Protein AF-A0A1Q9N3K4-F1 (afdb_monomer)

Sequence (144 aa):
MLIKLRCEISRLYARRARLLKELHREVSHTISTMLVRSQSFILCIEDLHISVRGKRGALAKTTLSMPDEPDLVEKACFVSEHNTRRFIKLIPVDPRNTSKEKHIRCSKNLSGTISRTSQSHDYANCSGCDDRLNTHVHAAKVIK

Radius of gyration: 19.47 Å; Cα contacts (8 Å, |Δi|>4): 165; chains: 1; bounding box: 34×45×59 Å

Nearest PDB structures (foldseek):
  7c7l-assembly1_B  TM=6.504E-01  e=1.448E-03  uncultured archaeon
  8i3q-assembly1_A  TM=6.073E-01  e=1.596E-02  Escherichia coli
  6xmg-assembly1_A  TM=6.183E-01  e=2.055E-02  metagenome
  6xmf-assembly1_A  TM=6.041E-01  e=2.055E-02  metagenome
  2ox6-assembly2_C  TM=4.223E-01  e=2.570E-01  Shewanella oneidensis MR-1

Foldseek 3Di:
DVVVVVVVVVVVVVVLVVVLVVVLQVVLVVLLVVCLVVVAQEDEDEPDPDDLVPPDDPVSVCVVSDSNDPVSNVSSQVSNCVVVVHHHHYHHDHLPCLLQAADDPQPFDRRWTFDDDPVQQQWTATPGRRDIDGSVVSSVVSRD

Mean predicted aligned error: 6.99 Å

pLDDT: mean 85.77, std 7.93, range [64.25, 95.56]

Solvent-accessible surface area (backbone atoms only — not comparable to full-atom values): 8173 Å² total; per-residue (Å²): 111,71,66,61,55,51,53,52,53,51,51,51,52,54,50,51,53,51,52,51,55,50,50,41,48,52,51,21,53,49,51,18,52,49,39,57,72,68,68,54,50,64,47,69,44,66,58,72,85,75,75,54,81,95,52,64,70,69,62,28,53,50,59,76,67,50,84,71,57,67,69,40,56,53,49,16,42,52,55,27,23,68,75,68,75,44,77,59,48,76,40,78,36,79,56,77,52,41,62,46,41,62,47,85,83,42,88,68,27,96,73,16,29,32,59,65,49,98,88,27,70,61,45,27,36,25,78,40,61,64,51,77,37,52,28,65,64,47,21,58,67,63,63,105

Structure (mmCIF, N/CA/C/O backbone):
data_AF-A0A1Q9N3K4-F1
#
_entry.id   AF-A0A1Q9N3K4-F1
#
loop_
_atom_site.group_PDB
_atom_site.id
_atom_site.type_symbol
_atom_site.label_atom_id
_atom_site.label_alt_id
_atom_site.label_comp_id
_atom_site.label_asym_id
_atom_site.label_entity_id
_atom_site.label_seq_id
_atom_site.pdbx_PDB_ins_code
_atom_site.Cartn_x
_atom_site.Cartn_y
_atom_site.Cartn_z
_atom_site.occupancy
_atom_site.B_iso_or_equiv
_atom_site.auth_seq_id
_atom_site.auth_comp_id
_atom_site.auth_asym_id
_atom_site.auth_atom_id
_atom_site.pdbx_PDB_model_num
ATOM 1 N N . MET A 1 1 ? 18.878 -1.155 -39.282 1.00 64.25 1 MET A N 1
ATOM 2 C CA . MET A 1 1 ? 17.940 -2.034 -38.538 1.00 64.25 1 MET A CA 1
ATOM 3 C C . MET A 1 1 ? 18.078 -1.898 -37.015 1.00 64.25 1 MET A C 1
ATOM 5 O O . MET A 1 1 ? 17.082 -1.620 -36.362 1.00 64.25 1 MET A O 1
ATOM 9 N N . LEU A 1 2 ? 19.291 -1.983 -36.451 1.00 77.88 2 LEU A N 1
ATOM 10 C CA . LEU A 1 2 ? 19.543 -1.877 -34.999 1.00 77.88 2 LEU A CA 1
ATOM 11 C C . LEU A 1 2 ? 19.073 -0.564 -34.340 1.00 77.88 2 LEU A C 1
ATOM 13 O O . LEU A 1 2 ? 18.581 -0.589 -33.217 1.00 77.88 2 LEU A O 1
ATOM 17 N N . ILE A 1 3 ? 19.177 0.574 -35.037 1.00 85.00 3 ILE A N 1
ATOM 18 C CA . ILE A 1 3 ? 18.735 1.880 -34.512 1.00 85.00 3 ILE A CA 1
ATOM 19 C C . ILE A 1 3 ? 17.216 1.899 -34.287 1.00 85.00 3 ILE A C 1
ATOM 21 O O . ILE A 1 3 ? 16.764 2.283 -33.214 1.00 85.00 3 ILE A O 1
ATOM 25 N N . LYS A 1 4 ? 16.431 1.403 -35.257 1.00 88.38 4 LYS A N 1
ATOM 26 C CA . LYS A 1 4 ? 14.965 1.313 -35.135 1.00 88.38 4 LYS A CA 1
ATOM 27 C C . LYS A 1 4 ? 14.559 0.439 -33.943 1.00 88.38 4 LYS A C 1
ATOM 29 O O . LYS A 1 4 ? 13.705 0.844 -33.164 1.00 88.38 4 LYS A O 1
ATOM 34 N N . LEU A 1 5 ? 15.228 -0.702 -33.750 1.00 89.88 5 LEU A N 1
ATOM 35 C CA . LEU A 1 5 ? 14.969 -1.599 -32.618 1.00 89.88 5 LEU A CA 1
ATOM 36 C C . LEU A 1 5 ? 15.252 -0.921 -31.265 1.00 89.88 5 LEU A C 1
ATOM 38 O O . LEU A 1 5 ? 14.449 -1.020 -30.341 1.00 89.88 5 LEU A O 1
ATOM 42 N N . ARG A 1 6 ? 16.368 -0.185 -31.153 1.00 90.56 6 ARG A N 1
ATOM 43 C CA . ARG A 1 6 ? 16.706 0.582 -29.940 1.00 90.56 6 ARG A CA 1
ATOM 44 C C . ARG A 1 6 ? 15.666 1.664 -29.644 1.00 90.56 6 ARG A C 1
ATOM 46 O O . ARG A 1 6 ? 15.261 1.803 -28.495 1.00 90.56 6 ARG A O 1
ATOM 53 N N . CYS A 1 7 ? 15.200 2.390 -30.662 1.00 90.81 7 CYS A N 1
ATOM 54 C CA . CYS A 1 7 ? 14.154 3.401 -30.497 1.00 90.81 7 CYS A CA 1
ATOM 55 C C . CYS A 1 7 ? 12.834 2.801 -29.989 1.00 90.81 7 CYS A C 1
ATOM 57 O O . CYS A 1 7 ? 12.229 3.362 -29.076 1.00 90.81 7 CYS A O 1
ATOM 59 N N . GLU A 1 8 ? 12.405 1.660 -30.532 1.00 93.19 8 GLU A N 1
ATOM 60 C CA . GLU A 1 8 ? 11.185 0.974 -30.081 1.00 93.19 8 GLU A CA 1
ATOM 61 C C . GLU A 1 8 ? 11.300 0.483 -28.634 1.00 93.19 8 GLU A C 1
ATOM 63 O O . GLU A 1 8 ? 10.402 0.707 -27.820 1.00 93.19 8 GLU A O 1
ATOM 68 N N . ILE A 1 9 ? 12.449 -0.089 -28.266 1.00 93.00 9 ILE A N 1
ATOM 69 C CA . ILE A 1 9 ? 12.731 -0.487 -26.882 1.00 93.00 9 ILE A CA 1
ATOM 70 C C . ILE A 1 9 ? 12.641 0.724 -25.937 1.00 93.00 9 ILE A C 1
ATOM 72 O O . ILE A 1 9 ? 11.974 0.651 -24.902 1.00 93.00 9 ILE A O 1
ATOM 76 N N . 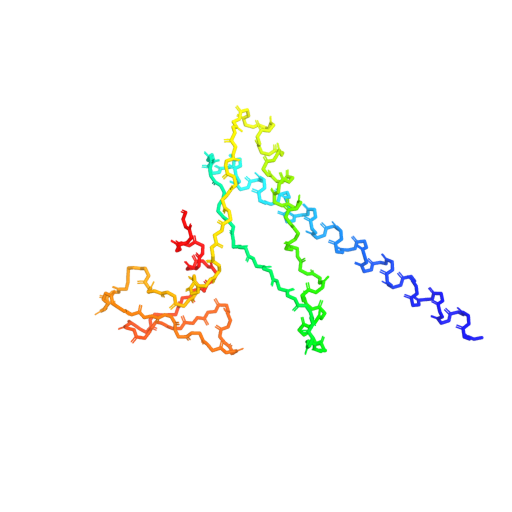SER A 1 10 ? 13.241 1.861 -26.299 1.00 93.00 10 SER A N 1
ATOM 77 C CA . SER A 1 10 ? 13.159 3.091 -25.499 1.00 93.00 10 SER A CA 1
ATOM 78 C C . SER A 1 10 ? 11.722 3.597 -25.343 1.00 93.00 10 SER A C 1
ATOM 80 O O . SER A 1 10 ? 11.331 4.015 -24.252 1.00 93.00 10 SER A O 1
ATOM 82 N N . ARG A 1 11 ? 10.901 3.522 -26.400 1.00 94.12 11 ARG A N 1
ATOM 83 C CA . ARG A 1 11 ? 9.476 3.896 -26.343 1.00 94.12 11 ARG A CA 1
ATOM 84 C C . ARG A 1 11 ? 8.691 3.007 -25.382 1.00 94.12 11 ARG A C 1
ATOM 86 O O . ARG A 1 11 ? 7.886 3.526 -24.605 1.00 94.12 11 ARG A O 1
ATOM 93 N N . LEU A 1 12 ? 8.944 1.697 -25.396 1.00 93.12 12 LEU A N 1
ATOM 94 C CA . LEU A 1 12 ? 8.317 0.748 -24.472 1.00 93.12 12 LEU A CA 1
ATOM 95 C C . LEU A 1 12 ? 8.696 1.041 -23.018 1.00 93.12 12 LEU A C 1
ATOM 97 O O . LEU A 1 12 ? 7.811 1.105 -22.162 1.00 93.12 12 LEU A O 1
ATOM 101 N N . TYR A 1 13 ? 9.978 1.290 -22.735 1.00 91.44 13 TYR A N 1
ATOM 102 C CA . TYR A 1 13 ? 10.417 1.663 -21.387 1.00 91.44 13 TYR A CA 1
ATOM 103 C C . TYR A 1 13 ? 9.804 2.985 -20.921 1.00 91.44 13 TYR A C 1
ATOM 105 O O . TYR A 1 13 ? 9.311 3.063 -19.795 1.00 91.44 13 TYR A O 1
ATOM 113 N N . ALA A 1 14 ? 9.743 3.993 -21.794 1.00 92.62 14 ALA A N 1
ATOM 114 C CA . ALA A 1 14 ? 9.103 5.266 -21.476 1.00 92.62 14 ALA A CA 1
ATOM 115 C C . ALA A 1 14 ? 7.600 5.100 -21.191 1.00 92.62 14 ALA A C 1
ATOM 117 O O . ALA A 1 14 ? 7.078 5.695 -20.248 1.00 92.62 14 ALA A O 1
ATOM 118 N N . ARG A 1 15 ? 6.894 4.266 -21.969 1.00 94.69 15 ARG A N 1
ATOM 119 C CA . ARG A 1 15 ? 5.480 3.948 -21.716 1.00 94.69 15 ARG A CA 1
ATOM 120 C C . ARG A 1 15 ? 5.301 3.234 -20.379 1.00 94.69 15 ARG A C 1
ATOM 122 O O . ARG A 1 15 ? 4.423 3.621 -19.616 1.00 94.69 15 ARG A O 1
ATOM 129 N N . ARG A 1 16 ? 6.142 2.242 -20.077 1.00 91.19 16 ARG A N 1
ATOM 130 C CA . ARG A 1 16 ? 6.114 1.524 -18.795 1.00 91.19 16 ARG A CA 1
ATOM 131 C C . ARG A 1 16 ? 6.306 2.476 -17.615 1.00 91.19 16 ARG A C 1
ATOM 133 O O . ARG A 1 16 ? 5.537 2.406 -16.666 1.00 91.19 16 ARG A O 1
ATOM 140 N N . ALA A 1 17 ? 7.279 3.383 -17.693 1.00 90.19 17 ALA A N 1
ATOM 141 C CA . ALA A 1 17 ? 7.525 4.367 -16.641 1.00 90.19 17 ALA A CA 1
ATOM 142 C C . ALA A 1 17 ? 6.320 5.298 -16.418 1.00 90.19 17 ALA A C 1
ATOM 144 O O . ALA A 1 17 ? 5.965 5.582 -15.276 1.00 90.19 17 ALA A O 1
ATOM 145 N N . ARG A 1 18 ? 5.645 5.732 -17.495 1.00 93.94 18 ARG A N 1
ATOM 146 C CA . ARG A 1 18 ? 4.416 6.537 -17.386 1.00 93.94 18 ARG A CA 1
ATOM 147 C C . ARG A 1 18 ? 3.280 5.779 -16.703 1.00 93.94 18 ARG A C 1
ATOM 149 O O . ARG A 1 18 ? 2.668 6.336 -15.802 1.00 93.94 18 ARG A O 1
ATOM 156 N N . LEU A 1 19 ? 3.051 4.523 -17.089 1.00 93.31 19 LEU A N 1
ATOM 157 C CA . LEU A 1 19 ? 2.010 3.685 -16.484 1.00 93.31 19 LEU A CA 1
ATOM 158 C C . LEU A 1 19 ? 2.268 3.432 -14.996 1.00 93.31 19 LEU A C 1
ATOM 160 O O . LEU A 1 19 ? 1.342 3.510 -14.200 1.00 93.31 19 LEU A O 1
ATOM 164 N N . LEU A 1 20 ? 3.521 3.177 -14.603 1.00 90.88 20 LEU A N 1
ATOM 165 C CA . LEU A 1 20 ? 3.871 3.022 -13.187 1.00 90.88 20 LEU A CA 1
ATOM 166 C C . LEU A 1 20 ? 3.617 4.310 -12.403 1.00 90.88 20 LEU A C 1
ATOM 168 O O . LEU A 1 20 ? 3.015 4.274 -11.336 1.00 90.88 20 LEU A O 1
ATOM 172 N N . LYS A 1 21 ? 3.995 5.463 -12.962 1.00 90.62 21 LYS A N 1
ATOM 173 C CA . LYS A 1 21 ? 3.728 6.763 -12.337 1.00 90.62 21 LYS A CA 1
ATOM 174 C C . LYS A 1 21 ? 2.231 7.022 -12.150 1.00 90.62 21 LYS A C 1
ATOM 176 O O . LYS A 1 21 ? 1.835 7.593 -11.140 1.00 90.62 21 LYS A O 1
ATOM 181 N N . GLU A 1 22 ? 1.413 6.641 -13.125 1.00 93.12 22 GLU A N 1
ATOM 182 C CA . GLU A 1 22 ? -0.045 6.748 -13.051 1.00 93.12 22 GLU A CA 1
ATOM 183 C C . GLU A 1 22 ? -0.619 5.805 -11.989 1.00 93.12 22 GLU A C 1
ATOM 185 O O . G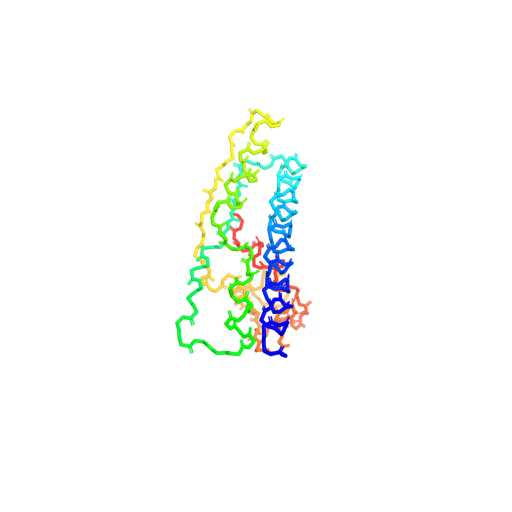LU A 1 22 ? -1.354 6.254 -11.117 1.00 93.12 22 GLU A O 1
ATOM 190 N N . LEU A 1 23 ? -0.174 4.547 -11.963 1.00 91.50 23 LEU A N 1
ATOM 191 C CA . LEU A 1 23 ? -0.560 3.582 -10.934 1.00 91.50 23 LEU A CA 1
ATOM 192 C C . LEU A 1 23 ? -0.230 4.083 -9.517 1.00 91.50 23 LEU A C 1
ATOM 194 O O . LEU A 1 23 ? -1.074 4.016 -8.630 1.00 91.50 23 LEU A O 1
ATOM 198 N N . HIS A 1 24 ? 0.972 4.627 -9.304 1.00 91.38 24 HIS A N 1
ATOM 199 C CA . HIS A 1 24 ? 1.389 5.164 -8.003 1.00 91.38 24 HIS A CA 1
ATOM 200 C C . HIS A 1 24 ? 0.511 6.356 -7.578 1.00 91.38 24 HIS A C 1
ATOM 202 O O . HIS A 1 24 ? 0.173 6.497 -6.402 1.00 91.38 24 HIS A O 1
ATOM 208 N N . ARG A 1 25 ? 0.097 7.203 -8.532 1.00 91.19 25 ARG A N 1
ATOM 209 C CA . ARG A 1 25 ? -0.839 8.309 -8.271 1.00 91.19 25 ARG A CA 1
ATOM 210 C C . ARG A 1 25 ? -2.218 7.800 -7.869 1.00 91.19 25 ARG A C 1
ATOM 212 O O . ARG A 1 25 ? -2.763 8.295 -6.888 1.00 91.19 25 ARG A O 1
ATOM 219 N N . GLU A 1 26 ? -2.744 6.805 -8.577 1.00 93.56 26 GLU A N 1
ATOM 220 C CA . GLU A 1 26 ? -4.046 6.207 -8.261 1.00 93.56 26 GLU A CA 1
ATOM 221 C C . GLU A 1 26 ? -4.056 5.534 -6.887 1.00 93.56 26 GLU A C 1
ATOM 223 O O . GLU A 1 26 ? -5.028 5.661 -6.140 1.00 93.56 26 GLU A O 1
ATOM 228 N N . VAL A 1 27 ? -2.958 4.878 -6.497 1.00 92.25 27 VAL A N 1
ATOM 229 C CA . VAL A 1 27 ? -2.821 4.306 -5.148 1.00 92.25 27 VAL A CA 1
ATOM 230 C C . VAL A 1 27 ? -2.868 5.418 -4.096 1.00 92.25 27 VAL A C 1
ATOM 232 O O . VAL A 1 27 ? -3.653 5.326 -3.154 1.00 92.25 27 VAL A O 1
ATOM 235 N N . SER A 1 28 ? -2.101 6.500 -4.278 1.00 93.75 28 SER A N 1
ATOM 236 C CA . SER A 1 28 ? -2.102 7.650 -3.359 1.00 93.75 28 SER A CA 1
ATOM 237 C C . SER A 1 28 ? -3.496 8.280 -3.236 1.00 93.75 28 SER A C 1
ATOM 239 O O . SER A 1 28 ? -3.991 8.489 -2.128 1.00 93.75 28 SER A O 1
ATOM 241 N N . HIS A 1 29 ? -4.178 8.489 -4.367 1.00 94.38 29 HIS A N 1
ATOM 242 C CA . HIS A 1 29 ? -5.542 9.019 -4.414 1.00 94.38 29 HIS A CA 1
ATOM 243 C C . HIS A 1 29 ? -6.564 8.090 -3.733 1.00 94.38 29 HIS A C 1
ATOM 245 O O . HIS A 1 29 ? -7.487 8.539 -3.043 1.00 94.38 29 HIS A O 1
ATOM 251 N N . THR A 1 30 ? -6.397 6.777 -3.892 1.00 95.06 30 THR A N 1
ATOM 252 C CA . THR A 1 30 ? -7.253 5.781 -3.241 1.00 95.06 30 THR A CA 1
ATOM 253 C C . THR A 1 30 ? -7.071 5.822 -1.729 1.00 95.06 30 THR A C 1
ATOM 255 O O . THR A 1 30 ? -8.063 5.898 -1.003 1.00 95.06 30 THR A O 1
ATOM 258 N N . ILE A 1 31 ? -5.823 5.842 -1.246 1.00 94.00 31 ILE A N 1
ATOM 259 C CA . ILE A 1 31 ? -5.515 5.962 0.185 1.00 94.00 31 ILE A CA 1
ATOM 260 C C . ILE A 1 31 ? -6.119 7.253 0.742 1.00 94.00 31 ILE A C 1
ATOM 262 O O . ILE A 1 31 ? -6.821 7.203 1.752 1.00 94.00 31 ILE A O 1
ATOM 266 N N . SER A 1 32 ? -5.933 8.392 0.063 1.00 94.69 32 SER A N 1
ATOM 267 C CA . SER A 1 32 ? -6.480 9.664 0.541 1.00 94.69 32 SER A CA 1
ATOM 268 C C . SER A 1 32 ? -8.005 9.651 0.602 1.00 94.69 32 SER A C 1
ATOM 270 O O . SER A 1 32 ? -8.606 10.092 1.578 1.00 94.69 32 SER A O 1
ATOM 272 N N . THR A 1 33 ? -8.655 9.075 -0.411 1.00 95.56 33 THR A N 1
ATOM 273 C CA . THR A 1 33 ? -10.115 8.924 -0.425 1.00 95.56 33 THR A CA 1
ATOM 274 C C . THR A 1 33 ? -10.591 8.068 0.747 1.00 95.56 33 THR A C 1
ATOM 276 O O . THR A 1 33 ? -11.585 8.408 1.390 1.00 95.56 33 THR A O 1
ATOM 279 N N . MET A 1 34 ? -9.890 6.974 1.056 1.00 94.62 34 MET A N 1
ATOM 280 C CA . MET A 1 34 ? -10.236 6.1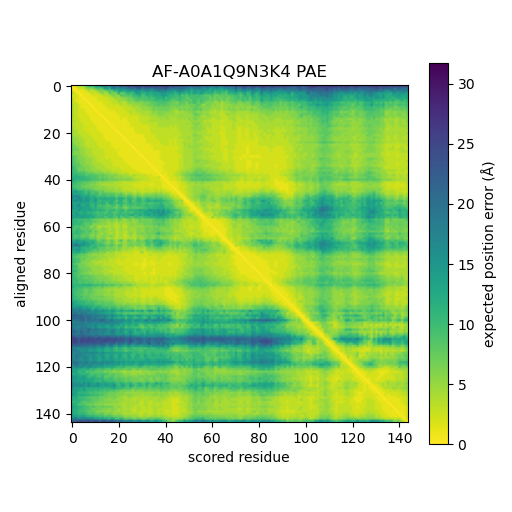19 2.192 1.00 94.62 34 MET A CA 1
ATOM 281 C C . MET A 1 34 ? -10.056 6.844 3.527 1.00 94.62 34 MET A C 1
ATOM 283 O O . MET A 1 34 ? -10.964 6.773 4.349 1.00 94.62 34 MET A O 1
ATOM 287 N N . LEU A 1 35 ? -8.968 7.597 3.712 1.00 94.44 35 LEU A N 1
ATOM 288 C CA . LEU A 1 35 ? -8.727 8.407 4.914 1.00 94.44 35 LEU A CA 1
ATOM 289 C C . LEU A 1 35 ? -9.817 9.462 5.138 1.00 94.44 35 LEU A C 1
ATOM 291 O O . LEU A 1 35 ? -10.360 9.585 6.238 1.00 94.44 35 LEU A O 1
ATOM 295 N N . VAL A 1 36 ? -10.182 10.195 4.082 1.00 94.38 36 VAL A N 1
ATOM 296 C CA . VAL A 1 36 ? -11.249 11.205 4.141 1.00 94.38 36 VAL A CA 1
ATOM 297 C C . VAL A 1 36 ? -12.589 10.552 4.486 1.00 94.38 36 VAL A C 1
ATOM 299 O O . VAL A 1 36 ? -13.338 11.075 5.310 1.00 94.38 36 VAL A O 1
ATOM 302 N N . ARG A 1 37 ? -12.902 9.393 3.894 1.00 95.31 37 ARG A N 1
ATOM 303 C CA . ARG A 1 37 ? -14.169 8.685 4.143 1.00 95.31 37 ARG A CA 1
ATOM 304 C C . ARG A 1 37 ? -14.236 8.050 5.527 1.00 95.31 37 ARG A C 1
ATOM 306 O O . ARG A 1 37 ? -15.298 8.087 6.141 1.00 95.31 37 ARG A O 1
ATOM 313 N N . SER A 1 38 ? -13.142 7.468 6.009 1.00 93.00 38 SER A N 1
ATOM 314 C CA . SER A 1 38 ? -13.093 6.827 7.325 1.00 93.00 38 SER A CA 1
ATOM 315 C C . SER A 1 38 ? -12.998 7.832 8.470 1.00 93.00 38 SER A C 1
ATOM 317 O O . SER A 1 38 ? -13.254 7.459 9.611 1.00 93.00 38 SER A O 1
ATOM 319 N N . GLN A 1 39 ? -12.633 9.088 8.174 1.00 91.38 39 GLN A N 1
ATOM 320 C CA . GLN A 1 39 ? -12.367 10.129 9.171 1.00 91.38 39 GLN A CA 1
ATOM 321 C C . GLN A 1 39 ? -11.254 9.724 10.159 1.00 91.38 39 GLN A C 1
ATOM 323 O O . GLN A 1 39 ? -11.216 10.203 11.294 1.00 91.38 39 GLN A O 1
ATOM 328 N N . SER A 1 40 ? -10.344 8.843 9.729 1.00 90.00 40 SER A N 1
ATOM 329 C CA . SER A 1 40 ? -9.238 8.352 10.552 1.00 90.00 40 SER A CA 1
ATOM 330 C C . SER A 1 40 ? -8.169 9.429 10.746 1.00 90.00 40 SER A C 1
ATOM 332 O O . SER A 1 40 ? -7.805 10.134 9.810 1.00 90.00 40 SER A O 1
ATOM 334 N N . PHE A 1 41 ? -7.627 9.514 11.959 1.00 92.69 41 PHE A N 1
ATOM 335 C CA . PHE A 1 41 ? -6.514 10.404 12.329 1.00 92.69 41 PHE A CA 1
ATOM 336 C C . PHE A 1 41 ? -5.161 9.676 12.370 1.00 92.69 41 PHE A C 1
ATOM 338 O O . PHE A 1 41 ? -4.128 10.293 12.616 1.00 92.69 41 PHE A O 1
ATOM 345 N N . ILE A 1 42 ? -5.164 8.360 12.149 1.00 92.81 42 ILE A N 1
ATOM 346 C CA . ILE A 1 42 ? -3.975 7.511 12.108 1.00 92.81 42 ILE A CA 1
ATOM 347 C C . ILE A 1 42 ? -4.012 6.705 10.815 1.00 92.81 42 ILE A C 1
ATOM 349 O O . ILE A 1 42 ? -5.057 6.156 10.453 1.00 92.81 42 ILE A O 1
ATOM 353 N N . LEU A 1 43 ? -2.861 6.626 10.152 1.00 92.88 43 LEU A N 1
ATOM 354 C CA . LEU A 1 43 ? -2.596 5.674 9.087 1.00 92.88 43 LEU A CA 1
ATOM 355 C C . LEU A 1 43 ? -1.419 4.793 9.503 1.00 92.88 43 LEU A C 1
ATOM 357 O O . LEU A 1 43 ? -0.310 5.290 9.676 1.00 92.88 43 LEU A O 1
ATOM 361 N N . CYS A 1 44 ? -1.659 3.493 9.631 1.00 91.00 44 CYS A N 1
ATOM 362 C CA . CYS A 1 44 ? -0.619 2.510 9.905 1.00 91.00 44 CYS A CA 1
ATOM 363 C C . CYS A 1 44 ? -0.195 1.828 8.597 1.00 91.00 44 CYS A C 1
ATOM 365 O O . CYS A 1 44 ? -1.056 1.365 7.843 1.00 91.00 44 CYS A O 1
ATOM 367 N N . ILE A 1 45 ? 1.111 1.763 8.323 1.00 89.38 45 ILE A N 1
ATOM 368 C CA . ILE A 1 45 ? 1.667 1.098 7.132 1.00 89.38 45 ILE A CA 1
ATOM 369 C C . ILE A 1 45 ? 2.790 0.138 7.506 1.00 89.38 45 ILE A C 1
ATOM 371 O O . ILE A 1 45 ? 3.572 0.415 8.408 1.00 89.38 45 ILE A O 1
ATOM 375 N N . GLU A 1 46 ? 2.901 -0.981 6.797 1.00 87.25 46 GLU A N 1
ATOM 376 C CA . GLU A 1 46 ? 4.058 -1.863 6.950 1.00 87.25 46 GLU A CA 1
ATOM 377 C C . GLU A 1 46 ? 5.318 -1.199 6.393 1.00 87.25 46 GLU A C 1
ATOM 379 O O . GLU A 1 46 ? 5.328 -0.742 5.248 1.00 87.25 46 GLU A O 1
ATOM 384 N N . ASP A 1 47 ? 6.397 -1.203 7.174 1.00 85.12 47 ASP A N 1
ATOM 385 C CA . ASP A 1 47 ? 7.704 -0.728 6.719 1.00 85.12 47 ASP A CA 1
ATOM 386 C C . ASP A 1 47 ? 8.443 -1.825 5.935 1.00 85.12 47 ASP A C 1
ATOM 388 O O . ASP A 1 47 ? 9.318 -2.545 6.429 1.00 85.12 47 ASP A O 1
ATOM 392 N N . LEU A 1 48 ?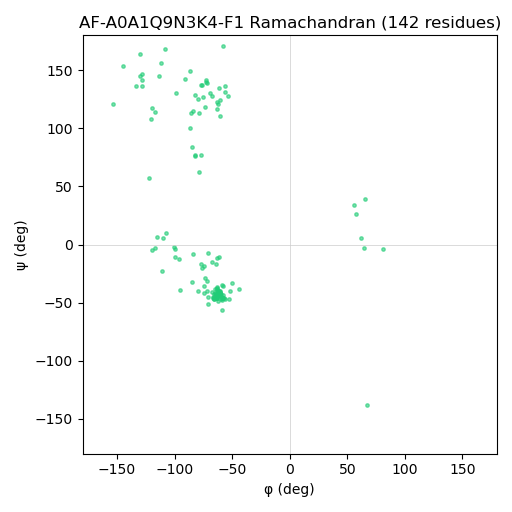 8.009 -2.025 4.691 1.00 78.75 48 LEU A N 1
ATOM 393 C CA . LEU A 1 48 ? 8.540 -3.045 3.795 1.00 78.75 48 LEU A CA 1
ATOM 394 C C . LEU A 1 48 ? 9.790 -2.541 3.062 1.00 78.75 48 LEU A C 1
ATOM 396 O O . LEU A 1 48 ? 9.749 -2.154 1.899 1.00 78.75 48 LEU A O 1
ATOM 400 N N . HIS A 1 49 ? 10.955 -2.641 3.700 1.00 74.38 49 HIS A N 1
ATOM 401 C CA . HIS A 1 49 ? 12.239 -2.421 3.025 1.00 74.38 49 HIS A CA 1
ATOM 402 C C . HIS A 1 49 ? 12.650 -3.623 2.157 1.00 74.38 49 HIS A C 1
ATOM 404 O O . HIS A 1 49 ? 13.513 -4.438 2.509 1.00 74.38 49 HIS A O 1
ATOM 410 N N . ILE A 1 50 ? 12.027 -3.764 0.985 1.00 74.56 50 ILE A N 1
ATOM 411 C CA . ILE A 1 50 ? 12.269 -4.898 0.091 1.00 74.56 50 ILE A CA 1
ATOM 412 C C . ILE A 1 50 ? 13.458 -4.606 -0.835 1.00 74.56 50 ILE A C 1
ATOM 414 O O . ILE A 1 50 ? 13.333 -4.000 -1.893 1.00 74.56 50 ILE A O 1
ATOM 418 N N . SER A 1 51 ? 14.636 -5.140 -0.501 1.00 77.00 51 SER A N 1
ATOM 419 C CA . SER A 1 51 ? 15.785 -5.076 -1.414 1.00 77.00 51 SER A CA 1
ATOM 420 C C . SER A 1 51 ? 15.622 -6.019 -2.613 1.00 77.00 51 SER A C 1
ATOM 422 O O . SER A 1 51 ? 15.177 -7.165 -2.478 1.00 77.00 51 SER A O 1
ATOM 424 N N . VAL A 1 52 ? 16.050 -5.555 -3.789 1.00 80.06 52 VAL A N 1
ATOM 425 C CA . VAL A 1 52 ? 16.216 -6.361 -5.013 1.00 80.06 52 VAL A CA 1
ATOM 426 C C . VAL A 1 52 ? 17.553 -7.101 -5.073 1.00 80.06 52 VAL A C 1
ATOM 428 O O . VAL A 1 52 ? 17.755 -7.939 -5.955 1.00 80.06 52 VAL A O 1
ATOM 431 N N . ARG A 1 53 ? 18.476 -6.830 -4.140 1.00 80.19 53 ARG A N 1
ATOM 432 C CA . ARG A 1 53 ? 19.802 -7.459 -4.114 1.00 80.19 53 ARG A CA 1
ATOM 433 C C . ARG A 1 53 ? 19.658 -8.979 -3.977 1.00 80.19 53 ARG A C 1
ATOM 435 O O . ARG A 1 53 ? 19.015 -9.472 -3.059 1.00 80.19 53 ARG A O 1
ATOM 442 N N . GLY A 1 54 ? 20.244 -9.722 -4.917 1.00 81.19 54 GLY A N 1
ATOM 443 C CA . GLY A 1 54 ? 20.187 -11.190 -4.951 1.00 81.19 54 GLY A CA 1
ATOM 444 C C . GLY A 1 54 ? 18.900 -11.786 -5.537 1.00 81.19 54 GLY A C 1
ATOM 445 O O . GLY A 1 54 ? 18.831 -12.998 -5.725 1.00 81.19 54 GLY A O 1
ATOM 446 N N . LYS A 1 55 ? 17.899 -10.967 -5.891 1.00 81.88 55 LYS A N 1
ATOM 447 C CA . LYS A 1 55 ? 16.659 -11.430 -6.532 1.00 81.88 55 LYS A CA 1
ATOM 448 C C . LYS A 1 55 ? 16.803 -11.391 -8.053 1.00 81.88 55 LYS A C 1
ATOM 450 O O . LYS A 1 55 ? 17.415 -10.484 -8.612 1.00 81.88 55 LYS A O 1
ATOM 455 N N . ARG A 1 56 ? 16.228 -12.376 -8.747 1.00 82.19 56 ARG A N 1
ATOM 456 C CA . ARG A 1 56 ? 16.233 -12.470 -10.218 1.00 82.19 56 ARG A CA 1
ATOM 457 C C . ARG A 1 56 ? 14.824 -12.716 -10.755 1.00 82.19 56 ARG A C 1
ATOM 459 O O . ARG A 1 56 ? 13.924 -13.114 -10.020 1.00 82.19 56 ARG A O 1
ATOM 466 N N . GLY A 1 57 ? 14.643 -12.484 -12.053 1.00 85.44 57 GLY A N 1
ATOM 467 C CA . GLY A 1 57 ? 13.412 -12.836 -12.761 1.00 85.44 57 GLY A CA 1
ATOM 468 C C . GLY A 1 57 ? 12.195 -12.018 -12.323 1.00 85.44 57 GLY A C 1
ATOM 469 O O . GLY A 1 57 ? 12.279 -10.799 -12.166 1.00 85.44 57 GLY A O 1
ATOM 470 N N . ALA A 1 58 ? 11.052 -12.690 -12.180 1.00 83.88 58 ALA A N 1
ATOM 471 C CA . ALA A 1 58 ? 9.767 -12.058 -11.887 1.00 83.88 58 ALA A CA 1
ATOM 472 C C . ALA A 1 58 ? 9.777 -11.289 -10.558 1.00 83.88 58 ALA A C 1
ATOM 474 O O . ALA A 1 58 ? 9.343 -10.144 -10.522 1.00 83.88 58 ALA A O 1
ATOM 475 N N . LEU A 1 59 ? 10.366 -11.863 -9.505 1.00 80.00 59 LEU A N 1
ATOM 476 C CA . LEU A 1 59 ? 10.367 -11.260 -8.172 1.00 80.00 59 LEU A CA 1
ATOM 477 C C . LEU A 1 59 ? 11.084 -9.903 -8.144 1.00 80.00 59 LEU A C 1
ATOM 479 O O . LEU A 1 59 ? 10.557 -8.939 -7.601 1.00 80.00 59 LEU A O 1
ATOM 483 N N . ALA A 1 60 ? 12.254 -9.806 -8.785 1.00 83.81 60 ALA A N 1
ATOM 484 C CA . ALA A 1 60 ? 12.979 -8.540 -8.889 1.00 83.81 60 ALA A CA 1
ATOM 485 C C . ALA A 1 60 ? 12.179 -7.490 -9.674 1.00 83.81 60 ALA A C 1
ATOM 487 O O . ALA A 1 60 ? 12.151 -6.324 -9.292 1.00 83.81 60 ALA A O 1
ATOM 488 N N . LYS A 1 61 ? 11.495 -7.901 -10.752 1.00 83.75 61 LYS A N 1
ATOM 489 C CA . LYS A 1 61 ? 10.646 -6.995 -11.538 1.00 83.75 61 LYS A CA 1
ATOM 490 C C . LYS A 1 61 ? 9.466 -6.474 -10.723 1.00 83.75 61 LYS A C 1
ATOM 492 O O . LYS A 1 61 ? 9.196 -5.287 -10.828 1.00 83.75 61 LYS A O 1
ATOM 497 N N . THR A 1 62 ? 8.811 -7.337 -9.945 1.00 83.00 62 THR A N 1
ATOM 498 C CA . THR A 1 62 ? 7.676 -6.969 -9.089 1.00 83.00 62 THR A CA 1
ATOM 499 C C . THR A 1 62 ? 8.099 -5.997 -7.999 1.00 83.00 62 THR A C 1
ATOM 501 O O . THR A 1 62 ? 7.435 -4.981 -7.836 1.00 83.00 62 THR A O 1
ATOM 504 N N . THR A 1 63 ? 9.217 -6.259 -7.311 1.00 82.12 63 THR A N 1
ATOM 505 C CA . THR A 1 63 ? 9.756 -5.336 -6.300 1.00 82.12 63 THR A CA 1
ATOM 506 C C . THR A 1 63 ? 10.067 -3.965 -6.903 1.00 82.12 63 THR A C 1
ATOM 508 O O . THR A 1 63 ? 9.651 -2.963 -6.352 1.00 82.12 63 THR A O 1
ATOM 511 N N . LEU A 1 64 ? 10.709 -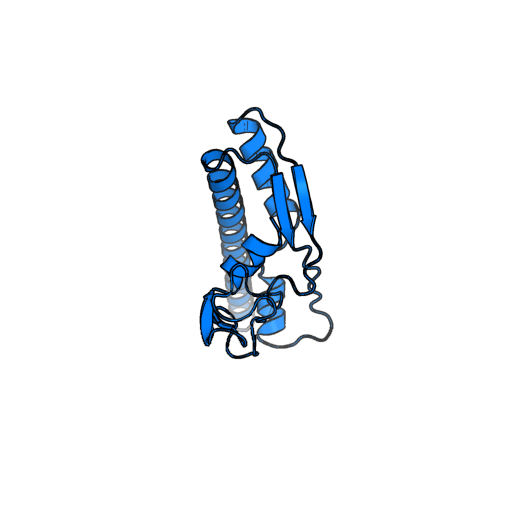3.899 -8.077 1.00 81.94 64 LEU A N 1
ATOM 512 C CA . LEU A 1 64 ? 11.019 -2.616 -8.735 1.00 81.94 64 LEU A CA 1
ATOM 513 C C . LEU A 1 64 ? 9.795 -1.839 -9.240 1.00 81.94 64 LEU A C 1
ATOM 515 O O . LEU A 1 64 ? 9.934 -0.690 -9.645 1.00 81.94 64 LEU A O 1
ATOM 519 N N . SER A 1 65 ? 8.632 -2.479 -9.334 1.00 84.06 65 SER A N 1
ATOM 520 C CA . SER A 1 65 ? 7.395 -1.854 -9.811 1.00 84.06 65 SER A CA 1
ATOM 521 C C . SER A 1 65 ? 6.358 -1.664 -8.709 1.00 84.06 65 SER A C 1
ATOM 523 O O . SER A 1 65 ? 5.214 -1.345 -9.024 1.00 84.06 65 SER A O 1
ATOM 525 N N . MET A 1 66 ? 6.712 -1.960 -7.458 1.00 83.06 66 MET A N 1
ATOM 526 C CA . MET A 1 66 ? 5.786 -1.866 -6.341 1.00 83.06 66 MET A CA 1
ATOM 527 C C . MET A 1 66 ? 5.599 -0.392 -5.950 1.00 83.06 66 MET A C 1
ATOM 529 O O . MET A 1 66 ? 6.577 0.351 -5.912 1.00 83.06 66 MET A O 1
ATOM 533 N N . PRO A 1 67 ? 4.364 0.049 -5.663 1.00 77.56 67 PRO A N 1
ATOM 534 C CA . PRO A 1 67 ? 4.107 1.370 -5.103 1.00 77.56 67 PRO A CA 1
ATOM 535 C C . PRO A 1 67 ? 4.392 1.376 -3.590 1.00 77.56 67 PRO A C 1
ATOM 537 O O . PRO A 1 67 ? 3.474 1.563 -2.797 1.00 77.56 67 PRO A O 1
ATOM 540 N N . ASP A 1 68 ? 5.638 1.117 -3.187 1.00 74.06 68 ASP A N 1
ATOM 541 C CA . ASP A 1 68 ? 6.080 1.041 -1.781 1.00 74.06 68 ASP A CA 1
ATOM 542 C C . ASP A 1 68 ? 6.945 2.240 -1.343 1.00 74.06 68 ASP A C 1
ATOM 544 O O . ASP A 1 68 ? 7.507 2.249 -0.251 1.00 74.06 68 ASP A O 1
ATOM 548 N N . GLU A 1 69 ? 7.025 3.282 -2.175 1.00 76.06 69 GLU A N 1
ATOM 549 C CA . GLU A 1 69 ? 7.753 4.511 -1.858 1.00 76.06 69 GLU A CA 1
ATOM 550 C C . GLU A 1 69 ? 7.062 5.281 -0.710 1.00 76.06 69 GLU A C 1
ATOM 552 O O . GLU A 1 69 ? 5.872 5.599 -0.834 1.00 76.06 69 GLU A O 1
ATOM 557 N N . PRO A 1 70 ? 7.785 5.662 0.366 1.00 75.75 70 PRO A N 1
ATOM 558 C CA . PRO A 1 70 ? 7.230 6.442 1.481 1.00 75.75 70 PRO A CA 1
ATOM 559 C C . PRO A 1 70 ? 6.495 7.713 1.026 1.00 75.75 70 PRO A C 1
ATOM 561 O O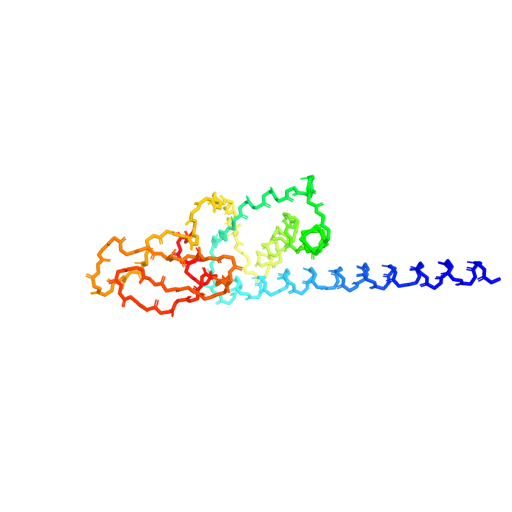 . PRO A 1 70 ? 5.380 7.992 1.474 1.00 75.75 70 PRO A O 1
ATOM 564 N N . ASP A 1 71 ? 7.054 8.404 0.029 1.00 83.12 71 ASP A N 1
ATOM 565 C CA . ASP A 1 71 ? 6.485 9.588 -0.620 1.00 83.12 71 ASP A CA 1
ATOM 566 C C . ASP A 1 71 ? 5.028 9.417 -1.073 1.00 83.12 71 ASP A C 1
ATOM 568 O O . ASP A 1 71 ? 4.271 10.389 -1.138 1.00 83.12 71 ASP A O 1
ATOM 572 N N . LEU A 1 72 ? 4.633 8.207 -1.478 1.00 88.19 72 LEU A N 1
ATOM 573 C CA . LEU A 1 72 ? 3.287 7.930 -1.973 1.00 88.19 72 LEU A CA 1
ATOM 574 C C . LEU A 1 72 ? 2.258 8.081 -0.855 1.00 88.19 72 LEU A C 1
ATOM 576 O O . LEU A 1 72 ? 1.203 8.700 -1.052 1.00 88.19 72 LEU A O 1
ATOM 580 N N . VAL A 1 73 ? 2.581 7.513 0.305 1.00 89.94 73 VAL A N 1
ATOM 581 C CA . VAL A 1 73 ? 1.724 7.515 1.488 1.00 89.94 73 VAL A CA 1
ATOM 582 C C . VAL A 1 73 ? 1.722 8.894 2.135 1.00 89.94 73 VAL A C 1
ATOM 584 O O . VAL A 1 73 ? 0.656 9.406 2.470 1.00 89.94 73 VAL A O 1
ATOM 587 N N . GLU A 1 74 ? 2.880 9.546 2.220 1.00 91.44 74 GLU A N 1
ATOM 588 C CA . GLU A 1 74 ? 2.990 10.916 2.731 1.00 91.44 74 GLU A CA 1
ATOM 589 C C . GLU A 1 74 ? 2.135 11.901 1.924 1.00 91.44 74 GLU A C 1
ATOM 591 O O . GLU A 1 74 ? 1.393 12.700 2.500 1.00 91.44 74 GLU A O 1
ATOM 596 N N . LYS A 1 75 ? 2.148 11.798 0.587 1.00 92.00 75 LYS A N 1
ATOM 597 C CA . LYS A 1 75 ? 1.265 12.598 -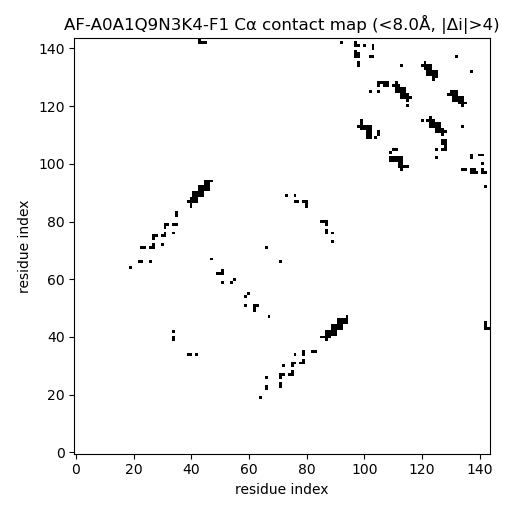0.282 1.00 92.00 75 LYS A CA 1
ATOM 598 C C . LYS A 1 75 ? -0.210 12.328 -0.002 1.00 92.00 75 LYS A C 1
ATOM 600 O O . LYS A 1 75 ? -1.001 13.271 0.016 1.00 92.00 75 LYS A O 1
ATOM 605 N N . ALA A 1 76 ? -0.583 11.070 0.229 1.00 93.25 76 ALA A N 1
ATOM 606 C CA . ALA A 1 76 ? -1.962 10.709 0.540 1.00 93.25 76 ALA A CA 1
ATOM 607 C C . ALA A 1 76 ? -2.415 11.310 1.880 1.00 93.25 76 ALA A C 1
ATOM 609 O O . ALA A 1 76 ? -3.523 11.851 1.960 1.00 93.25 76 ALA A O 1
ATOM 610 N N . CYS A 1 77 ? -1.552 11.273 2.903 1.00 93.88 77 CYS A N 1
ATOM 611 C CA . CYS A 1 77 ? -1.782 11.953 4.177 1.00 93.88 77 CYS A CA 1
ATOM 612 C C . CYS A 1 77 ? -1.959 13.454 3.947 1.00 93.88 77 CYS A C 1
ATOM 614 O O . CYS A 1 77 ? -3.034 13.970 4.231 1.00 93.88 77 CYS A O 1
ATOM 616 N N . PHE A 1 78 ? -0.993 14.128 3.318 1.00 94.38 78 PHE A N 1
ATOM 617 C CA . PHE A 1 78 ? -1.041 15.574 3.068 1.00 94.38 78 PHE A CA 1
ATOM 618 C C . PHE A 1 78 ? -2.330 16.026 2.359 1.00 94.38 78 PHE A C 1
ATOM 620 O O . PHE A 1 78 ? -2.993 16.974 2.785 1.00 94.38 78 PHE A O 1
ATOM 627 N N . VAL A 1 79 ? -2.730 15.327 1.291 1.00 94.06 79 VAL A N 1
ATOM 628 C CA . VAL A 1 79 ? -3.978 15.625 0.568 1.00 94.06 79 VAL A CA 1
ATOM 629 C C . VAL A 1 79 ? -5.192 15.457 1.483 1.00 94.06 79 VAL A C 1
ATOM 631 O O . VAL A 1 79 ? -6.107 16.283 1.466 1.00 94.06 79 VAL A O 1
ATOM 634 N N . SER A 1 80 ? -5.214 14.407 2.297 1.00 94.62 80 SER A N 1
ATOM 635 C CA . SER A 1 80 ? -6.315 14.140 3.227 1.00 94.62 80 SER A CA 1
ATOM 636 C C . SER A 1 80 ? -6.388 15.182 4.343 1.00 94.62 80 SER A C 1
ATOM 638 O O . SER A 1 80 ? -7.479 15.657 4.663 1.00 94.62 80 SER A O 1
ATOM 640 N N . GLU A 1 81 ? -5.246 15.595 4.890 1.00 95.50 81 GLU A N 1
ATOM 641 C CA . GLU A 1 81 ? -5.152 16.648 5.904 1.00 95.50 81 GLU A CA 1
ATOM 642 C C . GLU A 1 81 ? -5.652 17.988 5.364 1.00 95.50 81 GLU A C 1
ATOM 644 O O . GLU A 1 81 ? -6.445 18.673 6.015 1.00 95.50 81 GLU A O 1
ATOM 649 N N . HIS A 1 82 ? -5.264 18.337 4.134 1.00 94.50 82 HIS A N 1
ATOM 650 C CA . HIS A 1 82 ? -5.723 19.556 3.474 1.00 94.50 82 HIS A CA 1
ATOM 651 C C .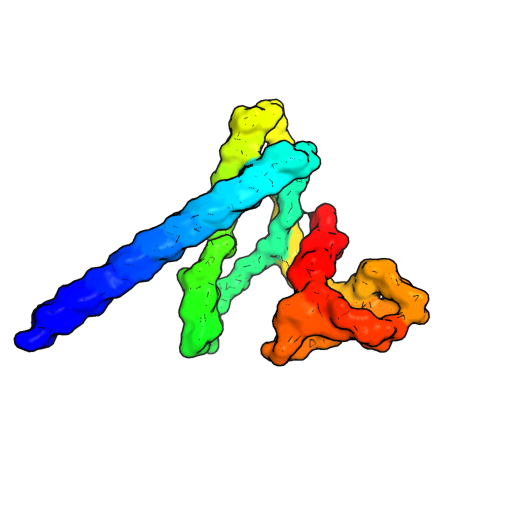 HIS A 1 82 ? -7.250 19.574 3.288 1.00 94.50 82 HIS A C 1
ATOM 653 O O . HIS A 1 82 ? -7.890 20.599 3.531 1.00 94.50 82 HIS A O 1
ATOM 659 N N . ASN A 1 83 ? -7.844 18.442 2.891 1.00 92.44 83 ASN A N 1
ATOM 660 C CA . ASN A 1 83 ? -9.289 18.328 2.666 1.00 92.44 83 ASN A CA 1
ATOM 661 C C . ASN A 1 83 ? -10.103 18.280 3.967 1.00 92.44 83 ASN A C 1
ATOM 663 O O . ASN A 1 83 ? -11.205 18.818 4.023 1.00 92.44 83 ASN A O 1
ATOM 667 N N . THR A 1 84 ? -9.579 17.640 5.012 1.00 92.81 84 THR A N 1
ATOM 668 C CA . THR A 1 84 ? -10.305 17.441 6.280 1.00 92.81 84 THR A CA 1
ATOM 669 C C . THR A 1 84 ? -9.979 18.486 7.343 1.00 92.81 84 THR A C 1
ATOM 671 O O . THR A 1 84 ? -10.687 18.560 8.346 1.00 92.81 84 THR A O 1
ATOM 674 N N . ARG A 1 85 ? -8.929 19.295 7.135 1.00 93.19 85 ARG A N 1
ATOM 675 C CA . ARG A 1 85 ? -8.355 20.233 8.118 1.00 93.19 85 ARG A CA 1
ATOM 676 C C . ARG A 1 85 ? -7.940 19.546 9.423 1.00 93.19 85 ARG A C 1
ATOM 678 O O . ARG A 1 85 ? -8.050 20.128 10.500 1.00 93.19 85 ARG A O 1
ATOM 685 N N . ARG A 1 86 ? -7.478 18.300 9.332 1.00 91.94 86 ARG A N 1
ATOM 686 C CA . ARG A 1 86 ? -7.034 17.485 10.470 1.00 91.94 86 ARG A CA 1
ATOM 687 C C . ARG A 1 86 ? -5.652 16.937 10.200 1.00 91.94 86 ARG A C 1
ATOM 689 O O . ARG A 1 86 ? -5.354 16.621 9.062 1.00 91.94 86 ARG A O 1
ATOM 696 N N . PHE A 1 87 ? -4.855 16.794 11.249 1.00 94.50 87 PHE A N 1
ATOM 697 C CA . PHE A 1 87 ? -3.573 16.107 11.174 1.00 94.50 87 PHE A CA 1
ATOM 698 C C . PHE A 1 87 ? -3.780 14.586 11.144 1.00 94.50 87 PHE A C 1
ATOM 700 O O . PHE A 1 87 ? -4.601 14.059 11.902 1.00 94.50 87 PHE A O 1
ATOM 707 N N . ILE A 1 88 ? -3.031 13.893 10.290 1.00 94.69 88 ILE A N 1
ATOM 708 C CA . ILE A 1 88 ? -3.036 12.440 10.138 1.00 94.69 88 ILE A CA 1
ATOM 709 C C . ILE A 1 88 ? -1.656 11.919 10.519 1.00 94.69 88 ILE A C 1
ATOM 711 O O . ILE A 1 88 ? -0.653 12.148 9.846 1.00 94.69 88 ILE A O 1
ATOM 715 N N . LYS A 1 89 ? -1.611 11.153 11.605 1.00 94.44 89 LYS A N 1
ATOM 716 C CA . LYS A 1 89 ? -0.381 10.531 12.079 1.00 94.44 89 LYS A CA 1
ATOM 717 C C . LYS A 1 89 ? -0.071 9.284 11.249 1.00 94.44 89 LYS A C 1
ATOM 719 O O . LYS A 1 89 ? -0.778 8.283 11.356 1.00 94.44 89 LYS A O 1
ATOM 724 N N . LEU A 1 90 ? 1.008 9.333 10.473 1.00 92.50 90 LEU A N 1
ATOM 725 C CA . LEU A 1 90 ? 1.573 8.162 9.806 1.00 92.50 90 LEU A CA 1
ATOM 726 C C . LEU A 1 90 ? 2.413 7.347 10.800 1.00 92.50 90 LEU A C 1
ATOM 728 O O . LEU A 1 90 ? 3.319 7.887 11.437 1.00 92.50 90 LEU A O 1
ATOM 732 N N . ILE A 1 91 ? 2.103 6.059 10.949 1.00 91.44 91 ILE A N 1
ATOM 733 C CA . ILE A 1 91 ? 2.814 5.129 11.830 1.00 91.44 91 ILE A CA 1
ATOM 734 C C . ILE A 1 91 ? 3.367 3.978 10.977 1.00 91.44 91 ILE A C 1
ATOM 736 O O 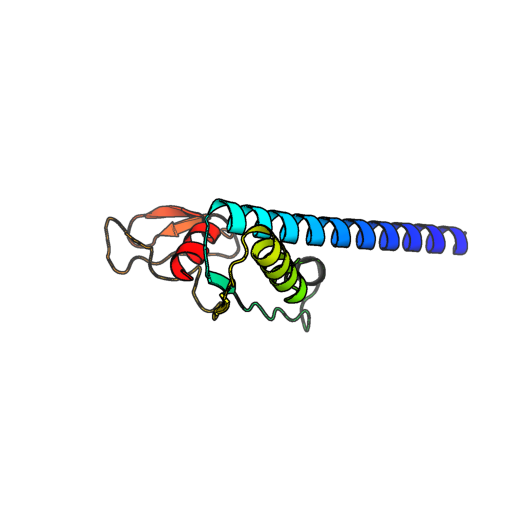. ILE A 1 91 ? 2.587 3.147 10.510 1.00 91.44 91 ILE A O 1
ATOM 740 N N . PRO A 1 92 ? 4.691 3.907 10.756 1.00 88.38 92 PRO A N 1
ATOM 741 C CA . PRO A 1 92 ? 5.310 2.718 10.189 1.00 88.38 92 PRO A CA 1
ATOM 742 C C . PRO A 1 92 ? 5.308 1.591 11.228 1.00 88.38 92 PRO A C 1
ATOM 744 O O . PRO A 1 92 ? 5.552 1.822 12.416 1.00 88.38 92 PRO A O 1
ATOM 747 N N . VAL A 1 93 ? 5.014 0.373 10.788 1.00 88.25 93 VAL A N 1
ATOM 748 C CA . VAL A 1 93 ? 4.835 -0.799 11.653 1.00 88.25 93 VAL A CA 1
ATOM 749 C C . VAL A 1 93 ? 5.709 -1.938 11.143 1.00 88.25 93 VAL A C 1
ATOM 751 O O . VAL A 1 93 ? 5.872 -2.111 9.934 1.00 88.25 93 VAL A O 1
ATOM 754 N N . ASP A 1 94 ? 6.295 -2.706 12.063 1.00 84.81 94 ASP A N 1
ATOM 755 C CA . ASP A 1 94 ? 7.183 -3.816 11.708 1.00 84.81 94 ASP A CA 1
ATOM 756 C C . ASP A 1 94 ? 6.403 -4.874 10.902 1.00 84.81 94 ASP A C 1
ATOM 758 O O . ASP A 1 94 ? 5.423 -5.422 11.414 1.00 84.81 94 ASP A O 1
ATOM 762 N N . PRO A 1 95 ? 6.818 -5.198 9.662 1.00 81.44 95 PRO A N 1
ATOM 763 C CA . PRO A 1 95 ? 6.121 -6.172 8.821 1.00 81.44 95 PRO A CA 1
ATOM 764 C C . PRO A 1 95 ? 6.269 -7.618 9.319 1.00 81.44 95 PRO A C 1
ATOM 766 O O . PRO A 1 95 ? 5.677 -8.548 8.756 1.00 81.44 95 PRO A O 1
ATOM 769 N N . ARG A 1 96 ? 7.110 -7.876 10.329 1.00 79.12 96 ARG A N 1
ATOM 770 C CA . ARG A 1 96 ? 7.341 -9.234 10.824 1.00 79.12 96 ARG A CA 1
ATOM 771 C C . ARG A 1 96 ? 6.060 -9.822 11.402 1.00 79.12 96 ARG A C 1
ATOM 773 O O . ARG A 1 96 ? 5.481 -9.326 12.355 1.00 79.12 96 ARG A O 1
ATOM 780 N N . ASN A 1 97 ? 5.679 -10.962 10.832 1.00 71.75 97 ASN A N 1
ATOM 781 C CA . ASN A 1 97 ? 4.559 -11.809 11.236 1.00 71.75 97 ASN A CA 1
ATOM 782 C C . ASN A 1 97 ? 3.153 -11.214 11.115 1.00 71.75 97 ASN A C 1
ATOM 784 O O . ASN A 1 97 ? 2.221 -11.993 11.261 1.00 71.75 97 ASN A O 1
ATOM 788 N N . THR A 1 98 ? 2.955 -9.957 10.722 1.00 76.25 98 THR A N 1
ATOM 789 C CA . THR A 1 98 ? 1.626 -9.321 10.547 1.00 76.25 98 THR A CA 1
ATOM 790 C C . THR A 1 98 ? 0.595 -10.200 9.823 1.00 76.25 98 THR A C 1
ATOM 792 O O . THR A 1 98 ? -0.568 -10.255 10.204 1.00 76.25 98 THR A O 1
ATOM 795 N N . SER A 1 99 ? 1.033 -10.961 8.816 1.00 67.12 99 SER A N 1
ATOM 796 C CA . SER A 1 99 ? 0.196 -11.853 7.997 1.00 67.12 99 SER A CA 1
ATOM 797 C C . SER A 1 99 ? 0.250 -13.350 8.360 1.00 67.12 99 SER A C 1
ATOM 799 O O . SER A 1 99 ? -0.408 -14.166 7.711 1.00 67.12 99 SER A O 1
ATOM 801 N N . LYS A 1 100 ? 1.064 -13.732 9.351 1.00 68.06 100 LYS A N 1
ATOM 802 C CA . LYS A 1 100 ? 1.188 -15.099 9.913 1.00 68.06 100 LYS A CA 1
ATOM 803 C C . LYS A 1 100 ? 0.776 -15.172 11.389 1.00 68.06 100 LYS A C 1
ATOM 805 O O . LYS A 1 100 ? 0.792 -16.246 11.988 1.00 68.06 100 LYS A O 1
ATOM 810 N N . GLU A 1 101 ? 0.436 -14.023 11.954 1.00 72.19 101 GLU A N 1
ATOM 811 C CA . GLU A 1 101 ? -0.037 -13.809 13.311 1.00 72.19 101 GLU A CA 1
ATOM 812 C C . GLU A 1 101 ? -1.299 -14.621 13.620 1.00 72.19 101 GLU A C 1
ATOM 814 O O . GLU A 1 101 ? -1.921 -15.253 12.754 1.00 72.19 101 GLU A O 1
ATOM 819 N N . LYS A 1 102 ? -1.676 -14.618 14.899 1.00 77.25 102 LYS A N 1
ATOM 820 C CA . LYS A 1 102 ? -2.855 -15.340 15.379 1.00 77.25 102 LYS A CA 1
ATOM 821 C C . LYS A 1 102 ? -4.098 -14.899 14.604 1.00 77.25 102 LYS A C 1
ATOM 823 O O . LYS A 1 102 ? -4.331 -13.710 14.370 1.00 77.25 102 LYS A O 1
ATOM 828 N N . HIS A 1 103 ? -4.929 -15.860 14.219 1.00 81.38 103 HIS A N 1
ATOM 829 C CA . HIS A 1 103 ? -6.221 -15.592 13.611 1.00 81.38 103 HIS A CA 1
ATOM 830 C C . HIS A 1 103 ? -7.078 -14.792 14.602 1.00 81.38 103 HIS A C 1
ATOM 832 O O . HIS A 1 103 ? -7.499 -15.285 15.651 1.00 81.38 103 HIS A O 1
ATOM 838 N N . ILE A 1 104 ? -7.321 -13.525 14.258 1.00 78.38 104 ILE A N 1
ATOM 839 C CA . ILE A 1 104 ? -8.134 -12.611 15.056 1.00 78.38 104 ILE A CA 1
ATOM 840 C C . ILE A 1 104 ? -9.558 -13.168 15.112 1.00 78.38 104 ILE A C 1
ATOM 842 O O . ILE A 1 104 ? -10.227 -13.222 14.085 1.00 78.38 104 ILE A O 1
ATOM 846 N N . ARG A 1 105 ? -10.026 -13.513 16.321 1.00 76.19 105 ARG A N 1
ATOM 847 C CA . ARG A 1 105 ? -11.341 -14.136 16.587 1.00 76.19 105 ARG A CA 1
ATOM 848 C C . ARG A 1 105 ? -11.503 -15.548 16.009 1.00 76.19 105 ARG A C 1
ATOM 850 O O . ARG A 1 105 ? -12.579 -15.905 15.542 1.00 76.19 105 ARG A O 1
ATOM 857 N N . CYS A 1 106 ? -10.453 -16.362 16.081 1.00 81.25 106 CYS A N 1
ATOM 858 C CA . CYS A 1 106 ? -10.553 -17.790 15.791 1.00 81.25 106 CYS A CA 1
ATOM 859 C C . CYS A 1 106 ? -11.657 -18.463 16.632 1.00 81.25 106 CYS A C 1
ATOM 861 O O . CYS A 1 106 ? -11.672 -18.337 17.856 1.00 81.25 106 CYS A O 1
ATOM 863 N N . SER A 1 107 ? -12.561 -19.191 15.970 1.00 74.81 107 SER A N 1
ATOM 864 C CA . SER A 1 107 ? -13.752 -19.805 16.577 1.00 74.81 107 SER A CA 1
ATOM 865 C C . SER A 1 107 ? -13.452 -21.035 17.438 1.00 74.81 107 SER A C 1
ATOM 867 O O . SER A 1 107 ? -14.189 -21.317 18.378 1.00 74.81 107 SER A O 1
ATOM 869 N N . LYS A 1 108 ? -12.374 -21.765 17.126 1.00 70.19 108 LYS A N 1
ATOM 870 C CA . LYS A 1 108 ? -12.040 -23.049 17.766 1.00 70.19 108 LYS A CA 1
ATOM 871 C C . LYS A 1 108 ? -10.802 -23.008 18.658 1.00 70.19 108 LYS A C 1
ATOM 873 O O . LYS A 1 108 ? -10.660 -23.866 19.521 1.00 70.19 108 LYS A O 1
ATOM 878 N N . ASN A 1 109 ? -9.889 -22.055 18.455 1.00 64.38 109 ASN A N 1
ATOM 879 C CA . ASN A 1 109 ? -8.628 -22.032 19.193 1.00 64.38 109 ASN A CA 1
ATOM 880 C C . ASN A 1 109 ? -8.041 -20.617 19.309 1.00 64.38 109 ASN A C 1
ATOM 882 O O . ASN A 1 109 ? -7.701 -20.007 18.296 1.00 64.38 109 ASN A O 1
ATOM 886 N N . LEU A 1 110 ? -7.843 -20.121 20.536 1.00 65.00 110 LEU A N 1
ATOM 887 C CA . LEU A 1 110 ? -7.262 -18.795 20.821 1.00 65.00 110 LEU A CA 1
ATOM 888 C C . LEU A 1 110 ? -5.819 -18.626 20.296 1.00 65.00 110 LEU A C 1
ATOM 890 O O . LEU A 1 110 ? -5.286 -17.514 20.293 1.00 65.00 110 LEU A O 1
ATOM 894 N N . SER A 1 111 ? -5.177 -19.712 19.856 1.00 66.69 111 SER A N 1
ATOM 895 C CA . SER A 1 111 ? -3.822 -19.729 19.295 1.00 66.69 111 SER A CA 1
ATOM 896 C C . SER A 1 111 ? -3.745 -20.131 17.818 1.00 66.69 111 SER A C 1
ATOM 898 O O . SER A 1 111 ? -2.636 -20.267 17.306 1.00 66.69 111 SER A O 1
ATOM 900 N N . GLY A 1 112 ? -4.876 -20.302 17.119 1.00 75.44 112 GLY A N 1
ATOM 901 C CA . GLY A 1 112 ? -4.865 -20.650 15.694 1.00 75.44 112 GLY A CA 1
ATOM 902 C C . GLY A 1 112 ? -4.067 -19.628 14.877 1.00 75.44 112 GLY A C 1
ATOM 903 O O . GLY A 1 112 ? -4.268 -18.426 15.029 1.00 75.44 112 GLY A O 1
ATOM 904 N N . THR A 1 113 ? -3.159 -20.088 14.020 1.00 82.06 113 THR A N 1
ATOM 905 C CA . THR A 1 113 ? -2.285 -19.242 13.187 1.00 82.06 113 THR A CA 1
ATOM 906 C C . THR A 1 113 ? -2.644 -19.376 11.716 1.00 82.06 113 THR A C 1
ATOM 908 O O . THR A 1 113 ? -3.239 -20.373 11.303 1.00 82.06 113 THR A O 1
ATOM 911 N N . ILE A 1 114 ? -2.307 -18.369 10.912 1.00 84.25 114 ILE A N 1
ATOM 912 C CA . ILE A 1 114 ? -2.533 -18.432 9.466 1.00 84.25 114 ILE A CA 1
ATOM 913 C C . ILE A 1 114 ? -1.372 -19.169 8.798 1.00 84.25 114 ILE A C 1
ATOM 915 O O . ILE A 1 114 ? -0.234 -18.691 8.762 1.00 84.25 114 ILE A O 1
ATOM 919 N N . SER A 1 115 ? -1.672 -20.326 8.215 1.00 81.94 115 SER A N 1
ATOM 920 C CA . SER A 1 115 ? -0.694 -21.172 7.533 1.00 81.94 115 SER A CA 1
ATOM 921 C C . SER A 1 115 ? -0.456 -20.686 6.101 1.00 81.94 115 SER A C 1
ATOM 923 O O . SER A 1 115 ? -0.966 -21.258 5.138 1.00 81.94 115 SER A O 1
ATOM 925 N N . ARG A 1 116 ? 0.324 -19.608 5.939 1.00 77.25 116 ARG A N 1
ATOM 926 C CA . ARG A 1 116 ? 0.736 -19.124 4.608 1.00 77.25 116 ARG A CA 1
ATOM 927 C C . ARG A 1 116 ? 1.826 -20.011 4.003 1.00 77.25 116 ARG A C 1
ATOM 929 O O . ARG A 1 116 ? 2.901 -20.170 4.579 1.00 77.25 116 ARG A O 1
ATOM 936 N N . THR A 1 117 ? 1.578 -20.481 2.787 1.00 77.94 117 THR A N 1
ATOM 937 C CA . THR A 1 117 ? 2.566 -21.084 1.884 1.00 77.94 117 THR A CA 1
ATOM 938 C C . THR A 1 117 ? 2.866 -20.137 0.717 1.00 77.94 117 THR A C 1
ATOM 940 O O . THR A 1 117 ? 2.141 -19.166 0.492 1.00 77.94 117 THR A O 1
ATOM 943 N N . SER A 1 118 ? 3.907 -20.429 -0.065 1.00 71.88 118 SER A N 1
ATOM 944 C CA . SER A 1 118 ? 4.221 -19.703 -1.309 1.00 71.88 118 SER A CA 1
ATOM 945 C C . SER A 1 118 ? 3.143 -19.834 -2.396 1.00 71.88 118 SER A C 1
ATOM 947 O O . SER A 1 118 ? 3.176 -19.106 -3.380 1.00 71.88 118 SER A O 1
ATOM 949 N N . GLN A 1 119 ? 2.182 -20.747 -2.239 1.00 73.94 119 GLN A N 1
ATOM 950 C CA . GLN A 1 119 ? 1.058 -20.920 -3.165 1.00 73.94 119 GLN A CA 1
ATOM 951 C C . GLN A 1 119 ? -0.227 -20.244 -2.665 1.00 73.94 119 GLN A C 1
ATOM 953 O O . GLN A 1 119 ? -1.191 -20.110 -3.412 1.00 73.94 119 GLN A O 1
ATOM 958 N N . SER A 1 120 ? -0.249 -19.794 -1.409 1.00 76.81 120 SER A N 1
ATOM 959 C CA . SER A 1 120 ? -1.443 -19.298 -0.724 1.00 76.81 120 SER A CA 1
ATOM 960 C C . SER A 1 120 ? -1.211 -17.859 -0.241 1.00 76.81 120 SER A C 1
ATOM 962 O O . SER A 1 120 ? -1.246 -17.551 0.956 1.00 76.81 120 SER A O 1
ATOM 964 N N . HIS A 1 121 ? -0.872 -16.982 -1.193 1.00 74.94 121 HIS A N 1
ATOM 965 C CA . HIS A 1 121 ? -0.512 -15.598 -0.900 1.00 74.94 121 HIS A CA 1
ATOM 966 C C . HIS A 1 121 ? -1.716 -14.768 -0.464 1.00 74.94 121 HIS A C 1
ATOM 968 O O . HIS A 1 121 ? -1.615 -14.158 0.596 1.00 74.94 121 HIS A O 1
ATOM 974 N N . ASP A 1 122 ? -2.819 -14.776 -1.215 1.00 85.44 122 ASP A N 1
ATOM 975 C CA . ASP A 1 122 ? -3.993 -13.923 -0.952 1.00 85.44 122 ASP A CA 1
ATOM 976 C C . ASP A 1 122 ? -4.962 -14.526 0.065 1.00 85.44 122 ASP A C 1
ATOM 978 O O . ASP A 1 122 ? -5.603 -13.811 0.832 1.00 85.44 122 ASP A O 1
ATOM 982 N N . TYR A 1 123 ? -5.049 -15.855 0.082 1.00 89.38 123 TYR A N 1
ATOM 983 C CA . TYR A 1 123 ? -5.905 -16.602 0.990 1.00 89.38 123 TYR A CA 1
ATOM 984 C C . TYR A 1 123 ? -5.135 -17.753 1.615 1.00 89.38 123 TYR A C 1
ATOM 986 O O . TYR A 1 123 ? -4.438 -18.470 0.900 1.00 89.38 123 TYR A O 1
ATOM 994 N N . ALA A 1 124 ? -5.299 -17.957 2.917 1.00 89.69 124 ALA A N 1
ATOM 995 C CA . ALA A 1 124 ? -4.697 -19.064 3.650 1.00 89.69 124 ALA A CA 1
ATOM 996 C C . ALA A 1 124 ? -5.637 -19.555 4.756 1.00 89.69 124 ALA A C 1
ATOM 998 O O . ALA A 1 124 ? -6.475 -18.798 5.249 1.00 89.69 124 ALA A O 1
ATOM 999 N N . ASN A 1 125 ? -5.498 -20.825 5.129 1.00 88.88 125 ASN A N 1
ATOM 1000 C CA . ASN A 1 125 ? -6.335 -21.433 6.157 1.00 88.88 125 ASN A CA 1
ATOM 1001 C C . ASN A 1 125 ? -5.752 -21.183 7.552 1.00 88.88 125 ASN A C 1
ATOM 1003 O O . ASN A 1 125 ? -4.531 -21.087 7.727 1.00 88.88 125 ASN A O 1
ATOM 1007 N N . CYS A 1 126 ? -6.628 -21.095 8.549 1.00 88.31 126 CYS A N 1
ATOM 1008 C CA . CYS A 1 126 ? -6.230 -21.083 9.949 1.00 88.31 126 CYS A CA 1
ATOM 1009 C C . CYS A 1 126 ? -6.000 -22.510 10.461 1.00 88.31 126 CYS A C 1
ATOM 1011 O O . CYS A 1 126 ? -6.901 -23.335 10.385 1.00 88.31 126 CYS A O 1
ATOM 1013 N N . SER A 1 127 ? -4.852 -22.772 11.083 1.00 85.94 127 SER A N 1
ATOM 1014 C CA . SER A 1 127 ? -4.518 -24.076 11.683 1.00 85.94 127 SER A CA 1
ATOM 1015 C C . SER A 1 127 ? -5.419 -24.495 12.854 1.00 85.94 127 SER A C 1
ATOM 1017 O O . SER A 1 127 ? -5.414 -25.655 13.248 1.00 85.94 127 SER A O 1
ATOM 1019 N N . GLY A 1 128 ? -6.159 -23.551 13.447 1.00 85.75 128 GLY A N 1
ATOM 1020 C CA . GLY A 1 128 ? -7.036 -23.810 14.589 1.00 85.75 128 GLY A CA 1
ATOM 1021 C C . GLY A 1 128 ? -8.496 -24.068 14.217 1.00 85.75 128 GLY A C 1
ATOM 1022 O O . GLY A 1 128 ? -9.139 -24.904 14.846 1.00 85.75 128 GLY A O 1
ATOM 1023 N N . CYS A 1 129 ? -9.038 -23.335 13.240 1.00 86.50 129 CYS A N 1
ATOM 1024 C CA . CYS A 1 129 ? -10.453 -23.422 12.864 1.00 86.50 129 CYS A CA 1
ATOM 1025 C C . CYS A 1 129 ? -10.719 -23.859 11.420 1.00 86.50 129 CYS A C 1
ATOM 1027 O O . CYS A 1 129 ? -11.884 -24.049 11.083 1.00 86.50 129 CYS A O 1
ATOM 1029 N N . ASP A 1 130 ? -9.677 -24.026 10.601 1.00 86.75 130 ASP A N 1
ATOM 1030 C CA . ASP A 1 130 ? -9.723 -24.332 9.162 1.00 86.75 130 ASP A CA 1
ATOM 1031 C C . ASP A 1 130 ? -10.413 -23.281 8.278 1.00 86.75 130 ASP A C 1
ATOM 1033 O O . ASP A 1 130 ? -10.521 -23.462 7.064 1.00 86.75 130 ASP A O 1
ATOM 1037 N N . ASP A 1 131 ? -10.807 -22.137 8.844 1.00 88.44 131 ASP A N 1
ATOM 1038 C CA . ASP A 1 131 ? -11.380 -21.038 8.070 1.00 88.44 131 ASP A CA 1
ATOM 1039 C C . ASP A 1 131 ? -10.369 -20.511 7.046 1.00 88.44 131 ASP A C 1
ATOM 1041 O O . ASP A 1 131 ? -9.203 -20.249 7.366 1.00 88.44 131 ASP A O 1
ATOM 1045 N N . ARG A 1 132 ? -10.839 -20.305 5.813 1.00 89.31 132 ARG A N 1
ATOM 1046 C CA . ARG A 1 132 ? -10.060 -19.705 4.728 1.00 89.31 132 ARG A CA 1
ATOM 1047 C C . ARG A 1 132 ? -10.162 -18.184 4.792 1.00 89.31 132 ARG A C 1
ATOM 1049 O O . ARG A 1 132 ? -11.220 -17.610 4.540 1.00 89.31 132 ARG A O 1
ATOM 1056 N N . LEU A 1 133 ? -9.049 -17.522 5.086 1.00 87.88 133 LEU A N 1
ATOM 1057 C CA . LEU A 1 133 ? -8.997 -16.088 5.376 1.00 87.88 133 LEU A CA 1
ATOM 1058 C C . LEU A 1 133 ? -8.239 -15.330 4.296 1.00 87.88 133 LEU A C 1
ATOM 1060 O O . LEU A 1 133 ? -7.239 -15.827 3.783 1.00 87.88 133 LEU A O 1
ATOM 1064 N N . ASN A 1 134 ? -8.675 -14.103 4.004 1.00 90.50 134 ASN A N 1
ATOM 1065 C CA . ASN A 1 134 ? -7.885 -13.169 3.207 1.00 90.50 134 ASN A CA 1
ATOM 1066 C C . ASN A 1 134 ? -6.719 -12.635 4.058 1.00 90.50 134 ASN A C 1
ATOM 1068 O O . ASN A 1 134 ? -6.934 -11.997 5.094 1.00 90.50 134 ASN A O 1
ATOM 1072 N N . THR A 1 135 ? -5.493 -12.909 3.624 1.00 87.50 135 THR A N 1
ATOM 1073 C CA . THR A 1 135 ? -4.261 -12.620 4.375 1.00 87.50 135 THR A CA 1
ATOM 1074 C C . THR A 1 135 ? -3.948 -11.125 4.432 1.00 87.50 135 THR A C 1
ATOM 1076 O O . THR A 1 135 ? -3.418 -10.664 5.438 1.00 87.50 135 THR A O 1
ATOM 1079 N N . HIS A 1 136 ? -4.320 -10.361 3.400 1.00 87.88 136 HIS A N 1
ATOM 1080 C CA . HIS A 1 136 ? -4.123 -8.908 3.339 1.00 87.88 136 HIS A CA 1
ATOM 1081 C C . HIS A 1 136 ? -5.053 -8.191 4.316 1.00 87.88 136 HIS A C 1
ATOM 1083 O O . HIS A 1 136 ? -4.627 -7.337 5.089 1.00 87.88 136 HIS A O 1
ATOM 1089 N N . VAL A 1 137 ? -6.326 -8.596 4.341 1.00 88.25 137 VAL A N 1
ATOM 1090 C CA . VAL A 1 137 ? -7.316 -8.061 5.288 1.00 88.25 137 VAL A CA 1
ATOM 1091 C C . VAL A 1 137 ? -6.951 -8.427 6.724 1.00 88.25 137 VAL A C 1
ATOM 1093 O O . VAL A 1 137 ? -7.145 -7.621 7.633 1.00 88.25 137 VAL A O 1
ATOM 1096 N N . HIS A 1 138 ? -6.445 -9.642 6.954 1.00 87.50 138 HIS A N 1
ATOM 1097 C CA . HIS A 1 138 ? -5.984 -10.041 8.283 1.00 87.50 138 HIS A CA 1
ATOM 1098 C C . HIS A 1 138 ? -4.768 -9.223 8.726 1.00 87.50 138 HIS A C 1
ATOM 1100 O O . HIS A 1 138 ? -4.827 -8.658 9.815 1.00 87.50 138 HIS A O 1
ATOM 1106 N N . ALA A 1 139 ? -3.754 -9.054 7.872 1.00 85.44 139 ALA A N 1
ATOM 1107 C CA . ALA A 1 139 ? -2.587 -8.226 8.179 1.00 85.44 139 ALA A CA 1
ATOM 1108 C C . ALA A 1 139 ? -2.987 -6.785 8.535 1.00 85.44 139 ALA A C 1
ATOM 1110 O O . ALA A 1 139 ? -2.605 -6.279 9.590 1.00 85.44 139 ALA A O 1
ATOM 1111 N N . ALA A 1 140 ? -3.870 -6.164 7.745 1.00 87.38 140 ALA A N 1
ATOM 1112 C CA . ALA A 1 140 ? -4.396 -4.830 8.043 1.00 87.38 140 ALA A CA 1
ATOM 1113 C C . ALA A 1 140 ? -5.117 -4.761 9.406 1.00 87.38 140 ALA A C 1
ATOM 1115 O O . ALA A 1 140 ? -5.023 -3.766 10.120 1.00 87.38 140 ALA A O 1
ATOM 1116 N N . LYS A 1 141 ? -5.815 -5.832 9.811 1.00 86.31 141 LYS A N 1
ATOM 1117 C CA . LYS A 1 141 ? -6.465 -5.925 11.131 1.00 86.31 141 LYS A CA 1
ATOM 1118 C C . LYS A 1 141 ? -5.498 -6.193 12.282 1.00 86.31 141 LYS A C 1
ATOM 1120 O O . LYS A 1 141 ? -5.912 -5.992 13.421 1.00 86.31 141 LYS A O 1
ATOM 1125 N N . VAL A 1 142 ? -4.298 -6.703 12.025 1.00 84.62 142 VAL A N 1
ATOM 1126 C CA . VAL A 1 142 ? -3.254 -6.891 13.047 1.00 84.62 142 VAL A CA 1
ATOM 1127 C C . VAL A 1 142 ? -2.552 -5.566 13.324 1.00 84.62 142 VAL A C 1
ATOM 1129 O O . VAL A 1 142 ? -2.303 -5.238 14.477 1.00 84.62 142 VAL A O 1
ATOM 1132 N N . ILE A 1 143 ? -2.304 -4.794 12.269 1.00 81.88 143 ILE A N 1
ATOM 1133 C CA . ILE A 1 143 ? -1.491 -3.573 12.290 1.00 81.88 143 ILE A CA 1
ATOM 1134 C C . ILE A 1 143 ? -2.193 -2.367 12.953 1.00 81.88 143 ILE A C 1
ATOM 1136 O O . ILE A 1 143 ? -1.495 -1.440 13.342 1.00 81.88 143 ILE A O 1
ATOM 1140 N N . LYS A 1 144 ? -3.532 -2.416 13.080 1.00 67.19 144 LYS A N 1
ATOM 1141 C CA . LYS A 1 144 ? -4.461 -1.409 13.657 1.00 67.19 144 LYS A CA 1
ATOM 1142 C C . LYS A 1 144 ? -3.881 -0.037 13.995 1.00 67.19 144 LYS A C 1
ATOM 1144 O O . LYS A 1 144 ? -3.280 0.117 15.079 1.00 67.19 144 LYS A O 1
#

Secondary structure (DSSP, 8-state):
-HHHHHHHHHHHHHHHHHHHHHHHHHHHHHHHHHHHHHT-SEEEEE------TT--HHHHHHHTT----HHHHHHHHHHHHHHHTS--EEEEE--SSTTTSB-TT-SS-TT-BB---TT-SSEEEBTTT--EEEHHHHHHHHH-